Protein AF-A0A7S4C5G9-F1 (afdb_monomer)

Structure (mmCIF, N/CA/C/O backbone):
data_AF-A0A7S4C5G9-F1
#
_entry.id   AF-A0A7S4C5G9-F1
#
loop_
_atom_site.group_PDB
_atom_site.id
_atom_site.type_symbol
_atom_site.label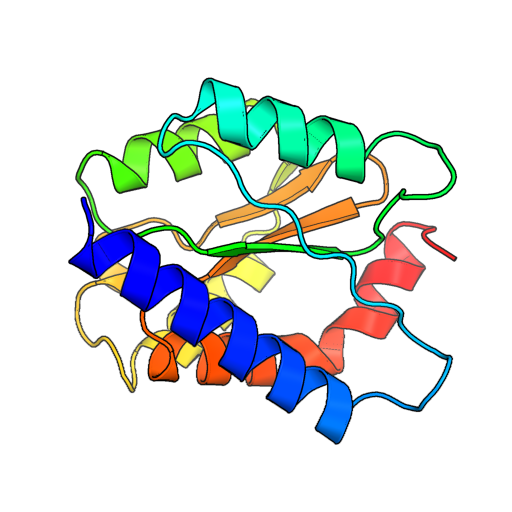_atom_id
_atom_site.label_alt_id
_atom_site.label_comp_id
_atom_site.label_asym_id
_atom_site.label_entity_id
_atom_site.label_seq_id
_atom_site.pdbx_PDB_ins_code
_atom_site.Cartn_x
_atom_site.Cartn_y
_atom_site.Cartn_z
_atom_site.occupancy
_atom_site.B_iso_or_equiv
_atom_site.auth_seq_id
_atom_site.auth_comp_id
_atom_site.auth_asym_id
_atom_site.auth_atom_id
_atom_site.pdbx_PDB_model_num
ATOM 1 N N . CYS A 1 1 ? 0.212 14.110 -18.615 1.00 55.94 1 CYS A N 1
ATOM 2 C CA . CYS A 1 1 ? -0.625 13.557 -17.531 1.00 55.94 1 CYS A CA 1
ATOM 3 C C . CYS A 1 1 ? -1.120 12.151 -17.839 1.00 55.94 1 CYS A C 1
ATOM 5 O O . CYS A 1 1 ? -0.936 11.311 -16.969 1.00 55.94 1 CYS A O 1
ATOM 7 N N . SER A 1 2 ? -1.621 11.864 -19.051 1.00 62.94 2 SER A N 1
ATOM 8 C CA . SER A 1 2 ? -2.253 10.570 -19.382 1.00 62.94 2 SER A CA 1
ATOM 9 C C . SER A 1 2 ? -1.413 9.331 -19.060 1.00 62.94 2 SER A C 1
ATOM 11 O O . SER A 1 2 ? -1.925 8.399 -18.455 1.00 62.94 2 SER A O 1
ATOM 13 N N . ASP A 1 3 ? -0.121 9.321 -19.401 1.00 72.50 3 ASP A N 1
ATOM 14 C CA . ASP A 1 3 ? 0.696 8.104 -19.253 1.00 72.50 3 ASP A CA 1
ATOM 15 C C . ASP A 1 3 ? 0.961 7.747 -17.786 1.00 72.50 3 ASP A C 1
ATOM 17 O O . ASP A 1 3 ? 1.070 6.577 -17.424 1.00 72.50 3 ASP A O 1
ATOM 21 N N . ARG A 1 4 ? 1.024 8.758 -16.911 1.00 69.00 4 ARG A N 1
ATOM 22 C CA . ARG A 1 4 ? 1.252 8.560 -15.474 1.00 69.00 4 ARG A CA 1
ATOM 23 C C . ARG A 1 4 ? -0.006 8.049 -14.783 1.00 69.00 4 ARG A C 1
ATOM 25 O O . ARG A 1 4 ? 0.082 7.128 -13.977 1.00 69.00 4 ARG A O 1
ATOM 32 N N . GLU A 1 5 ? -1.154 8.629 -15.115 1.00 75.19 5 GLU A N 1
ATOM 33 C CA . GLU A 1 5 ? -2.463 8.183 -14.629 1.00 75.19 5 GLU A CA 1
ATOM 34 C C . GLU A 1 5 ? -2.752 6.754 -15.094 1.00 75.19 5 GLU A C 1
ATOM 36 O O . GLU A 1 5 ? -3.126 5.909 -14.284 1.00 75.19 5 GLU A O 1
ATOM 41 N N . ALA A 1 6 ? -2.466 6.448 -16.364 1.00 82.00 6 ALA A N 1
ATOM 42 C CA . ALA A 1 6 ? -2.575 5.099 -16.905 1.00 82.00 6 ALA A CA 1
ATOM 43 C C . ALA A 1 6 ? -1.658 4.107 -16.169 1.00 82.00 6 ALA A C 1
ATOM 45 O O . ALA A 1 6 ? -2.099 3.019 -15.800 1.00 82.00 6 ALA A O 1
ATOM 46 N N . SER A 1 7 ? -0.405 4.489 -15.893 1.00 84.12 7 SER A N 1
ATOM 47 C CA . SER A 1 7 ? 0.527 3.647 -15.134 1.00 84.12 7 SER A CA 1
ATOM 48 C C . SER A 1 7 ? 0.034 3.394 -13.706 1.00 84.12 7 SER A C 1
ATOM 50 O O . SER A 1 7 ? 0.010 2.247 -13.265 1.00 84.12 7 SER A O 1
ATOM 52 N N . ALA A 1 8 ? -0.421 4.432 -12.997 1.00 84.44 8 ALA A N 1
ATOM 53 C CA . ALA A 1 8 ? -0.960 4.296 -11.643 1.00 84.44 8 ALA A CA 1
ATOM 54 C C . ALA A 1 8 ? -2.237 3.439 -11.611 1.00 84.44 8 ALA A C 1
ATOM 56 O O . ALA A 1 8 ? -2.399 2.610 -10.718 1.00 84.44 8 ALA A O 1
ATOM 57 N N . HIS A 1 9 ? -3.115 3.577 -12.609 1.00 87.25 9 HIS A N 1
ATOM 58 C CA . HIS A 1 9 ? -4.305 2.740 -12.761 1.00 87.25 9 HIS A CA 1
ATOM 59 C C . HIS A 1 9 ? -3.940 1.265 -12.986 1.00 87.25 9 HIS A C 1
ATOM 61 O O . HIS A 1 9 ? -4.519 0.374 -12.358 1.00 87.25 9 HIS A O 1
ATOM 67 N N . ALA A 1 1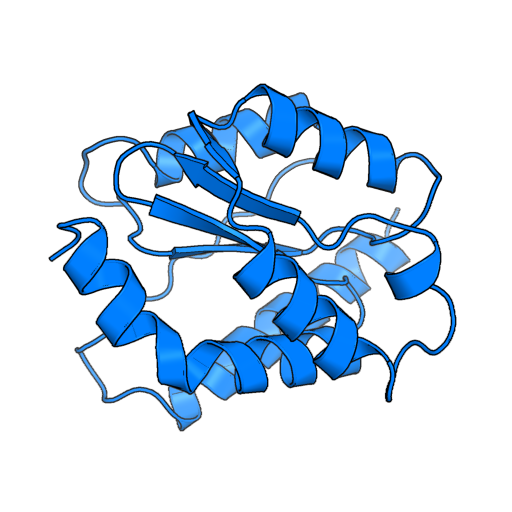0 ? -2.951 1.003 -13.845 1.00 91.25 10 ALA A N 1
ATOM 68 C CA . ALA A 1 10 ? -2.439 -0.341 -14.090 1.00 91.25 10 ALA A CA 1
ATOM 69 C C . ALA A 1 10 ? -1.790 -0.941 -12.832 1.00 91.25 10 ALA A C 1
ATOM 71 O O . ALA A 1 10 ? -2.040 -2.101 -12.509 1.00 91.25 10 ALA A O 1
ATOM 72 N N . ALA A 1 11 ? -1.011 -0.152 -12.086 1.00 90.31 11 ALA A N 1
ATOM 73 C CA . ALA A 1 11 ? -0.425 -0.579 -10.819 1.00 90.31 11 ALA A CA 1
ATOM 74 C C . ALA A 1 11 ? -1.493 -0.901 -9.768 1.00 90.31 11 ALA A C 1
ATOM 76 O O . ALA A 1 11 ? -1.439 -1.969 -9.164 1.00 90.31 11 ALA A O 1
ATOM 77 N N . ALA A 1 12 ? -2.502 -0.038 -9.614 1.00 91.31 12 ALA A N 1
ATOM 78 C CA . ALA A 1 12 ? -3.621 -0.279 -8.710 1.00 91.31 12 ALA A CA 1
ATOM 79 C C . ALA A 1 12 ? -4.361 -1.576 -9.050 1.00 91.31 12 ALA A C 1
ATOM 81 O O . ALA A 1 12 ? -4.605 -2.393 -8.165 1.00 91.31 12 ALA A O 1
ATOM 82 N N . SER A 1 13 ? -4.663 -1.792 -10.331 1.00 92.56 13 SER A N 1
ATOM 83 C CA . SER A 1 13 ? -5.345 -3.004 -10.793 1.00 92.56 13 SER A CA 1
ATOM 84 C C . SER A 1 13 ? -4.515 -4.259 -10.505 1.00 92.56 13 SER A C 1
ATOM 86 O O . SER A 1 13 ? -5.010 -5.192 -9.880 1.00 92.56 13 SER A O 1
ATOM 88 N N . ALA A 1 14 ? -3.223 -4.247 -10.848 1.00 94.56 14 ALA A N 1
ATOM 89 C CA . ALA A 1 14 ? -2.331 -5.383 -10.621 1.00 94.56 14 ALA A CA 1
ATOM 90 C C . ALA A 1 14 ? -2.119 -5.694 -9.125 1.00 94.56 14 ALA A C 1
ATOM 92 O O . ALA A 1 14 ? -2.072 -6.859 -8.725 1.00 94.56 14 ALA A O 1
ATOM 93 N N . THR A 1 15 ? -2.018 -4.669 -8.272 1.00 92.88 15 THR A N 1
ATOM 94 C CA . THR A 1 15 ? -1.933 -4.849 -6.815 1.00 92.88 15 THR A CA 1
ATOM 95 C C . THR A 1 15 ? -3.221 -5.444 -6.245 1.00 92.88 15 THR A C 1
ATOM 97 O O . THR A 1 15 ? -3.151 -6.348 -5.411 1.00 92.88 15 THR A O 1
ATOM 100 N N . LEU A 1 16 ? -4.388 -4.986 -6.707 1.00 91.50 16 LEU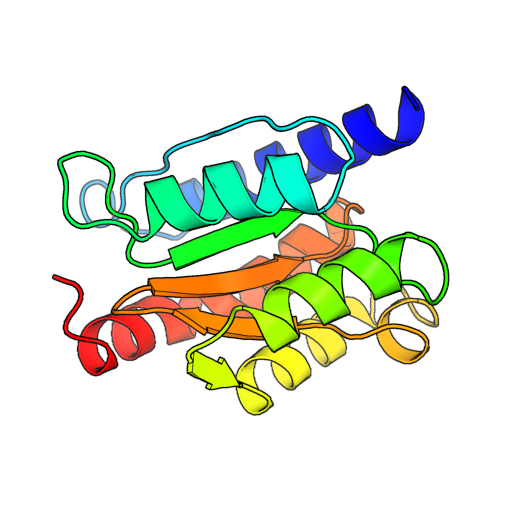 A N 1
ATOM 101 C CA . LEU A 1 16 ? -5.678 -5.533 -6.284 1.00 91.50 16 LEU A CA 1
ATOM 102 C C . LEU A 1 16 ? -5.840 -6.998 -6.697 1.00 91.50 16 LEU A C 1
ATOM 104 O O . LEU A 1 16 ? -6.250 -7.811 -5.873 1.00 91.50 16 LEU A O 1
ATOM 108 N N . GLU A 1 17 ? -5.469 -7.354 -7.928 1.00 93.19 17 GLU A N 1
ATOM 109 C CA . GLU A 1 17 ? -5.481 -8.744 -8.402 1.00 93.19 17 GLU A CA 1
ATOM 110 C C . GLU A 1 17 ? -4.567 -9.641 -7.561 1.00 93.19 17 GLU A C 1
ATOM 112 O O . GLU A 1 17 ? -4.972 -10.726 -7.132 1.00 93.19 17 GLU A O 1
ATOM 117 N N . LEU A 1 18 ? -3.352 -9.171 -7.255 1.00 93.94 18 LEU A N 1
ATOM 118 C CA . LEU A 1 18 ? -2.436 -9.889 -6.374 1.00 93.94 18 LEU A CA 1
ATOM 119 C C . LEU A 1 18 ? -3.074 -10.131 -5.002 1.00 93.94 18 LEU A C 1
ATOM 121 O O . LEU A 1 18 ? -3.075 -11.265 -4.523 1.00 93.94 18 LEU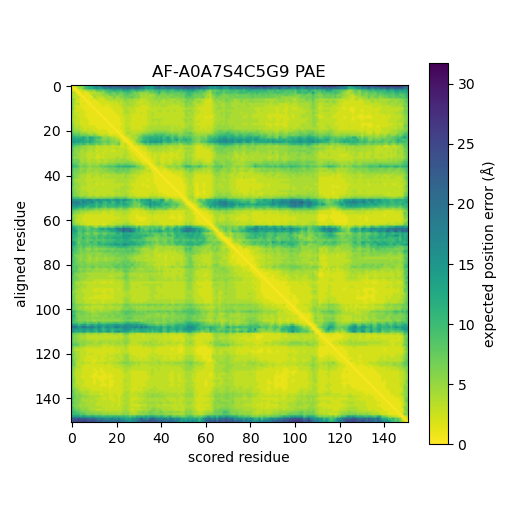 A O 1
ATOM 125 N N . PHE A 1 19 ? -3.618 -9.089 -4.373 1.00 91.56 19 PHE A N 1
ATOM 126 C CA . PHE A 1 19 ? -4.248 -9.197 -3.059 1.00 91.56 19 PHE A CA 1
ATOM 127 C C . PHE A 1 19 ? -5.450 -10.136 -3.083 1.00 91.56 19 PHE A C 1
ATOM 129 O O . PHE A 1 19 ? -5.518 -11.038 -2.252 1.00 91.56 19 PHE A O 1
ATOM 136 N N . ALA A 1 20 ? -6.333 -10.012 -4.073 1.00 89.75 20 ALA A N 1
ATOM 137 C CA . ALA A 1 20 ? -7.474 -10.906 -4.244 1.00 89.75 20 ALA A CA 1
ATOM 138 C C . ALA A 1 20 ? -7.050 -12.377 -4.408 1.00 89.75 20 ALA A C 1
ATOM 140 O O . ALA A 1 20 ? -7.736 -13.272 -3.925 1.00 89.75 20 ALA A O 1
ATOM 141 N N . SER A 1 21 ? -5.901 -12.639 -5.042 1.00 90.94 21 SER A N 1
ATOM 142 C CA . SER A 1 21 ? -5.379 -14.002 -5.223 1.00 90.94 21 SER A CA 1
ATOM 143 C C . SER A 1 21 ? -4.713 -14.604 -3.977 1.00 90.94 21 SER A C 1
ATOM 145 O O . SER A 1 21 ? -4.511 -15.819 -3.919 1.00 90.94 21 SER A O 1
ATOM 147 N N . LYS A 1 22 ? -4.310 -13.776 -3.004 1.00 89.69 22 LYS A N 1
ATOM 148 C CA . LYS A 1 22 ? -3.504 -14.197 -1.842 1.00 89.69 22 LYS A CA 1
ATOM 149 C C . LYS A 1 22 ? -4.223 -14.064 -0.506 1.00 89.69 22 LYS A C 1
ATOM 151 O O . LYS A 1 22 ? -3.894 -14.801 0.420 1.00 89.69 22 LYS A O 1
ATOM 156 N N . LEU A 1 23 ? -5.158 -13.128 -0.391 1.00 86.12 23 LEU A N 1
ATOM 157 C CA . LEU A 1 23 ? -5.925 -12.893 0.826 1.00 86.12 23 LEU A CA 1
ATOM 158 C C . LEU A 1 23 ? -7.124 -13.837 0.888 1.00 86.12 23 LEU A C 1
ATOM 160 O O . LEU A 1 23 ? -7.699 -14.213 -0.133 1.00 86.12 23 LEU A O 1
ATOM 164 N N . GLN A 1 24 ? -7.507 -14.230 2.103 1.00 79.56 24 GLN A N 1
ATOM 165 C CA . GLN A 1 24 ? -8.681 -15.076 2.278 1.00 79.56 24 GLN A CA 1
ATOM 166 C C . GLN A 1 24 ? -9.955 -14.283 1.944 1.00 79.56 24 GLN A C 1
ATOM 168 O O . GLN A 1 24 ? -10.111 -13.156 2.434 1.00 79.56 24 GLN A O 1
ATOM 173 N N . PRO A 1 25 ? -10.891 -14.850 1.163 1.00 76.50 25 PRO A N 1
ATOM 174 C CA . PRO A 1 25 ? -12.160 -14.194 0.872 1.00 76.50 25 PRO A CA 1
ATOM 175 C C . PRO A 1 25 ? -12.879 -13.750 2.153 1.00 76.50 25 PRO A C 1
ATOM 177 O O . PRO A 1 25 ? -13.003 -14.526 3.098 1.00 76.50 25 PRO A O 1
ATOM 180 N N . GLY A 1 26 ? -13.337 -12.497 2.189 1.00 76.00 26 GLY A N 1
ATOM 181 C CA . GLY A 1 26 ? -14.091 -11.934 3.317 1.00 76.00 26 GLY A CA 1
ATOM 182 C C . GLY A 1 26 ? -13.258 -11.455 4.512 1.00 76.00 26 GLY A C 1
ATOM 183 O O . GLY A 1 26 ? -13.832 -10.874 5.425 1.00 76.00 26 GLY A O 1
ATOM 184 N N . SER A 1 27 ? -11.933 -11.652 4.509 1.00 82.94 27 SER A N 1
ATOM 185 C CA . SER A 1 27 ? -11.042 -11.109 5.555 1.00 82.94 27 SER A CA 1
ATOM 186 C C . SER A 1 27 ? -10.545 -9.690 5.263 1.00 82.94 27 SER A C 1
ATOM 188 O O . SER A 1 27 ? -10.151 -8.977 6.176 1.00 82.94 27 SER A O 1
ATOM 190 N N . TRP A 1 28 ? -10.588 -9.274 3.996 1.00 88.69 28 TRP A N 1
ATOM 191 C CA . TRP A 1 28 ? -10.209 -7.937 3.549 1.00 88.69 28 TRP A CA 1
ATOM 192 C C . TRP A 1 28 ? -11.190 -7.451 2.487 1.00 88.69 28 TRP A C 1
ATOM 194 O O . TRP A 1 28 ? -11.625 -8.228 1.633 1.00 88.69 28 TRP A O 1
ATOM 204 N N . PHE A 1 29 ? -11.482 -6.153 2.510 1.00 88.00 29 PHE A N 1
ATOM 205 C CA . PHE A 1 29 ? -12.285 -5.471 1.501 1.00 88.00 29 PHE A CA 1
ATOM 206 C C . PHE A 1 29 ? -11.456 -4.351 0.884 1.00 88.00 29 PHE A C 1
ATOM 208 O O . PHE A 1 29 ? -10.789 -3.599 1.591 1.00 88.00 29 PHE A O 1
ATOM 215 N N . ALA A 1 30 ? -11.477 -4.257 -0.443 1.00 88.94 30 ALA A N 1
ATOM 216 C CA . ALA A 1 30 ? -10.757 -3.220 -1.160 1.00 88.94 30 ALA A CA 1
ATOM 217 C C . ALA A 1 30 ? -11.697 -2.065 -1.509 1.00 88.94 30 ALA A C 1
ATOM 219 O O . ALA A 1 30 ? -12.724 -2.264 -2.159 1.00 88.94 30 ALA A O 1
ATOM 220 N N . VAL A 1 31 ? -11.298 -0.852 -1.133 1.00 90.31 31 VAL A N 1
ATOM 221 C CA . VAL A 1 31 ? -11.949 0.392 -1.543 1.00 90.31 31 VAL A CA 1
ATOM 222 C C . VAL A 1 31 ? -11.013 1.119 -2.500 1.00 90.31 31 VAL A C 1
ATOM 224 O O . VAL A 1 31 ? -9.852 1.366 -2.181 1.00 90.31 31 VAL A O 1
ATOM 227 N N . ARG A 1 32 ? -11.510 1.459 -3.692 1.00 89.81 32 ARG A N 1
ATOM 228 C CA . ARG A 1 32 ? -10.760 2.243 -4.678 1.00 89.81 32 ARG A CA 1
ATOM 229 C C . ARG A 1 32 ? -11.242 3.690 -4.657 1.00 89.81 32 ARG A C 1
ATOM 231 O O . ARG A 1 32 ? -12.447 3.955 -4.663 1.00 89.81 32 ARG A O 1
ATOM 238 N N . ARG A 1 33 ? -10.290 4.619 -4.636 1.00 90.38 33 ARG A N 1
ATOM 239 C CA . ARG A 1 33 ? -10.512 6.058 -4.792 1.00 90.38 33 ARG A CA 1
ATOM 240 C C . ARG A 1 33 ? -9.546 6.594 -5.837 1.00 90.38 33 ARG A C 1
ATOM 242 O O . ARG A 1 33 ? -8.434 6.088 -5.983 1.00 90.38 33 ARG A O 1
ATOM 249 N N . GLU A 1 34 ? -9.998 7.598 -6.565 1.00 88.50 34 GLU A N 1
ATOM 250 C CA . GLU A 1 34 ? -9.182 8.364 -7.497 1.00 88.50 34 GLU A CA 1
ATOM 251 C C . GLU A 1 34 ? -9.089 9.793 -6.963 1.00 88.50 34 GLU A C 1
ATOM 253 O O . GLU A 1 34 ? -10.003 10.276 -6.297 1.00 88.50 34 GLU A O 1
ATOM 258 N N . SER A 1 35 ? -7.956 10.439 -7.206 1.00 85.50 35 SER A N 1
ATOM 259 C CA . SER A 1 35 ? -7.680 11.807 -6.780 1.00 85.50 35 SER A CA 1
ATOM 260 C C . SER A 1 35 ? -6.976 12.525 -7.914 1.00 85.50 35 SER A C 1
ATOM 262 O O . SER A 1 35 ? -6.205 11.913 -8.657 1.00 85.50 35 SER A O 1
ATOM 264 N N . ASP A 1 36 ? -7.157 13.839 -7.977 1.00 82.56 36 ASP A N 1
ATOM 265 C CA . ASP A 1 36 ? -6.319 14.697 -8.803 1.00 82.56 36 ASP A CA 1
ATOM 266 C C . ASP A 1 36 ? -4.844 14.566 -8.399 1.00 82.56 36 ASP A C 1
ATOM 268 O O . ASP A 1 36 ? -4.514 14.282 -7.241 1.00 82.56 36 ASP A O 1
ATOM 272 N N . ALA A 1 37 ? -3.941 14.842 -9.343 1.00 74.00 37 ALA A N 1
ATOM 273 C CA . ALA A 1 37 ? -2.490 14.743 -9.170 1.00 74.00 37 ALA A CA 1
ATOM 274 C C . ALA A 1 37 ? -1.878 15.879 -8.314 1.00 74.00 37 ALA A C 1
ATOM 276 O O . ALA A 1 37 ? -0.779 16.358 -8.600 1.00 74.00 37 ALA A O 1
ATOM 277 N N . THR A 1 38 ? -2.582 16.333 -7.274 1.00 82.62 38 THR A N 1
ATOM 278 C CA . THR A 1 38 ? -2.107 17.347 -6.323 1.00 82.62 38 THR A CA 1
ATOM 279 C C . THR A 1 38 ? -1.967 16.751 -4.927 1.00 82.62 38 THR A C 1
ATOM 281 O O . THR A 1 38 ? -2.770 15.915 -4.513 1.00 82.62 38 THR A O 1
ATOM 284 N N . SER A 1 39 ? -0.971 17.212 -4.164 1.00 82.62 39 SER A N 1
ATOM 285 C CA . SER A 1 39 ? -0.768 16.729 -2.793 1.00 82.62 39 SER A CA 1
ATOM 286 C C . SER A 1 39 ? -1.971 17.017 -1.893 1.00 82.62 39 SER A C 1
ATOM 288 O O . SER A 1 39 ? -2.308 16.189 -1.060 1.00 82.62 39 SER A O 1
ATOM 290 N N . HIS A 1 40 ? -2.647 18.156 -2.075 1.00 86.31 40 HIS A N 1
ATOM 291 C CA . HIS A 1 40 ? -3.809 18.517 -1.259 1.00 86.31 40 HIS A CA 1
ATOM 292 C C . HIS A 1 40 ? -5.019 17.615 -1.534 1.00 86.31 40 HIS A C 1
ATOM 294 O O . HIS A 1 40 ? -5.630 17.121 -0.590 1.00 86.31 40 HIS A O 1
ATOM 300 N N . ALA A 1 41 ? -5.353 17.374 -2.809 1.00 88.56 41 ALA A N 1
ATOM 301 C CA . ALA A 1 41 ? -6.457 16.481 -3.164 1.00 88.56 41 ALA A CA 1
ATOM 302 C C . ALA A 1 41 ? -6.206 15.062 -2.638 1.00 88.56 41 ALA A C 1
ATOM 304 O O . ALA A 1 41 ? -7.082 14.470 -2.010 1.00 88.56 41 ALA A O 1
ATOM 305 N N . LEU A 1 42 ? -4.976 14.561 -2.794 1.00 87.00 42 LEU A N 1
ATOM 306 C CA . LEU A 1 42 ? -4.640 13.231 -2.311 1.00 87.00 42 LEU A CA 1
ATOM 307 C C . LEU A 1 42 ? -4.702 13.141 -0.784 1.00 87.00 42 LEU A C 1
ATOM 309 O O . LEU A 1 42 ? -5.258 12.183 -0.259 1.00 87.00 42 LEU A O 1
ATOM 313 N N . LEU A 1 43 ? -4.147 14.122 -0.067 1.00 89.00 43 LEU A N 1
ATOM 314 C CA . LEU A 1 43 ? -4.204 14.137 1.394 1.00 89.00 43 LEU A CA 1
ATOM 315 C C . LEU A 1 43 ? -5.645 14.206 1.911 1.00 89.00 43 LEU A C 1
ATOM 317 O O . LEU A 1 43 ? -5.932 13.573 2.922 1.00 89.00 43 LEU A O 1
ATOM 321 N N . SER A 1 44 ? -6.548 14.900 1.209 1.00 90.88 44 SER A N 1
ATOM 322 C CA . SER A 1 44 ? -7.982 14.894 1.531 1.00 90.88 44 SER A CA 1
ATOM 323 C C . SER A 1 44 ? -8.558 13.482 1.445 1.00 90.88 44 SER A C 1
ATOM 325 O O . SER A 1 44 ? -9.107 12.985 2.422 1.00 90.88 44 SER A O 1
ATOM 327 N N . VAL A 1 45 ? -8.346 12.795 0.317 1.00 91.44 45 VAL A N 1
ATOM 328 C CA . VAL A 1 45 ? -8.833 11.419 0.115 1.00 91.44 45 VAL A CA 1
ATOM 329 C C . VAL A 1 45 ? -8.220 10.452 1.129 1.00 91.44 45 VAL A C 1
ATOM 331 O O . VAL A 1 45 ? -8.915 9.604 1.681 1.00 91.44 45 VAL A O 1
ATOM 334 N N . VAL A 1 46 ? -6.918 10.568 1.404 1.00 90.31 46 VAL A N 1
ATOM 335 C CA . VAL A 1 46 ? -6.243 9.729 2.405 1.00 90.31 46 VAL A CA 1
ATOM 336 C C . VAL A 1 46 ? -6.815 9.989 3.797 1.00 90.31 46 VAL A C 1
ATOM 338 O O . VAL A 1 46 ? -7.069 9.028 4.516 1.00 90.31 46 VAL A O 1
ATOM 341 N N . SER A 1 47 ? -7.061 11.250 4.166 1.00 90.00 47 SER A N 1
ATOM 342 C CA . SER A 1 47 ? -7.677 11.599 5.450 1.00 90.00 47 SER A CA 1
ATOM 343 C C . SER A 1 47 ? -9.066 10.984 5.590 1.00 90.00 47 SER A C 1
ATOM 345 O O . SER A 1 47 ? -9.341 10.360 6.609 1.00 90.00 47 SER A O 1
ATOM 347 N N . GLU A 1 48 ? -9.905 11.083 4.557 1.00 90.69 48 GLU A N 1
ATOM 348 C CA . GLU A 1 48 ? -11.246 10.483 4.543 1.00 90.69 48 GLU A CA 1
ATOM 349 C C . GLU A 1 48 ? -11.199 8.962 4.752 1.00 90.69 48 GLU A C 1
ATOM 351 O O . GLU A 1 48 ? -12.005 8.415 5.499 1.00 90.69 48 GLU A O 1
ATOM 356 N N . LEU A 1 49 ? -10.222 8.275 4.147 1.00 90.88 49 LEU A N 1
ATOM 357 C CA . LEU A 1 49 ? -10.023 6.831 4.324 1.00 90.88 49 LEU A CA 1
ATOM 358 C C . LEU A 1 49 ? -9.442 6.455 5.699 1.00 90.88 49 LEU A C 1
ATOM 360 O O . LEU A 1 49 ? -9.521 5.291 6.089 1.00 90.88 49 LEU A O 1
ATOM 364 N N . CYS A 1 50 ? -8.847 7.406 6.424 1.00 89.44 50 CYS A N 1
ATOM 365 C CA . CYS A 1 50 ? -8.341 7.201 7.787 1.00 89.44 50 CYS A CA 1
ATOM 366 C C . CYS A 1 50 ? -9.371 7.588 8.862 1.00 89.44 50 CYS A C 1
ATOM 368 O O . CYS A 1 50 ? -9.227 7.202 10.024 1.00 89.44 50 CYS A O 1
ATOM 370 N N . ASP A 1 51 ? -10.380 8.388 8.515 1.00 87.00 51 ASP A N 1
ATOM 371 C CA . ASP A 1 51 ? -11.418 8.834 9.438 1.00 87.00 51 ASP A CA 1
ATOM 372 C C . ASP A 1 51 ? -12.345 7.681 9.842 1.00 87.00 51 ASP A C 1
ATOM 374 O O . ASP A 1 51 ? -12.675 6.803 9.048 1.00 87.00 51 ASP A O 1
ATOM 378 N N . ALA A 1 52 ? -12.774 7.678 11.109 1.00 69.06 52 ALA A N 1
ATOM 379 C CA . ALA A 1 52 ? -13.672 6.656 11.632 1.00 69.06 52 ALA A CA 1
ATOM 380 C C . ALA A 1 52 ? -15.043 6.756 10.939 1.00 69.06 52 ALA A C 1
ATOM 382 O O . ALA A 1 52 ? -15.745 7.758 11.073 1.00 69.06 52 ALA A O 1
ATOM 383 N N . GLY A 1 53 ? -15.426 5.711 10.206 1.00 71.81 53 GLY A N 1
ATOM 384 C CA . GLY A 1 53 ? -16.642 5.673 9.400 1.00 71.81 53 GLY A CA 1
ATOM 385 C C . GLY A 1 53 ? -16.774 4.356 8.639 1.00 71.81 53 GLY A C 1
ATOM 386 O O . GLY A 1 53 ? -15.948 3.462 8.783 1.00 71.81 53 GLY A O 1
ATOM 387 N N . THR A 1 54 ? -17.816 4.222 7.817 1.00 65.44 54 THR A N 1
ATOM 388 C CA . THR A 1 54 ? -18.090 2.984 7.058 1.00 65.44 54 THR A CA 1
ATOM 389 C C . THR A 1 54 ? -16.970 2.614 6.077 1.00 65.44 54 THR A C 1
ATOM 391 O O . THR A 1 54 ? -16.781 1.434 5.802 1.00 65.44 54 THR A O 1
ATOM 394 N N . ASP A 1 55 ? -16.205 3.603 5.607 1.00 73.44 55 ASP A N 1
ATOM 395 C CA . ASP A 1 55 ? -15.096 3.428 4.662 1.00 73.44 55 ASP A CA 1
ATOM 396 C C . ASP A 1 55 ? -13.705 3.500 5.331 1.00 73.44 55 ASP A C 1
ATOM 398 O O . ASP A 1 55 ? -12.694 3.602 4.630 1.00 73.44 55 ASP A O 1
ATOM 402 N N . SER A 1 56 ? -13.619 3.459 6.670 1.00 83.44 56 SER A N 1
ATOM 403 C CA . SER A 1 56 ? -12.325 3.522 7.359 1.00 83.44 56 SER A CA 1
ATOM 404 C C . SER A 1 56 ? -11.460 2.316 6.989 1.00 83.44 56 SER A C 1
ATOM 406 O O . SER A 1 56 ? -11.861 1.168 7.191 1.00 83.44 56 SER A O 1
ATOM 408 N N . CYS A 1 57 ? -10.266 2.568 6.465 1.00 91.44 57 CYS A N 1
ATOM 409 C CA . CYS A 1 57 ? -9.368 1.536 5.966 1.00 91.44 57 CYS A CA 1
ATOM 410 C C . CYS A 1 57 ? -8.246 1.253 6.970 1.00 91.44 57 CYS A C 1
ATOM 412 O O . CYS A 1 57 ? -7.558 2.163 7.424 1.00 91.44 57 CYS A O 1
ATOM 414 N N . ALA A 1 58 ? -7.983 -0.024 7.254 1.00 92.31 58 ALA A N 1
ATOM 415 C CA . ALA A 1 58 ? -6.836 -0.423 8.076 1.00 92.31 58 ALA A CA 1
ATOM 416 C C . ALA A 1 58 ? -5.489 -0.208 7.354 1.00 92.31 58 ALA A C 1
ATOM 418 O O . ALA A 1 58 ? -4.456 0.027 7.983 1.00 92.31 58 ALA A O 1
ATOM 419 N N . VAL A 1 59 ? -5.504 -0.283 6.019 1.00 93.44 59 VAL A N 1
ATOM 420 C CA . VAL A 1 59 ? -4.344 -0.076 5.148 1.00 93.44 59 VAL A CA 1
ATOM 421 C C . VAL A 1 59 ? -4.769 0.773 3.954 1.00 93.44 59 VAL A C 1
ATOM 423 O O . VAL A 1 59 ? -5.739 0.443 3.276 1.00 93.44 59 VAL A O 1
ATOM 426 N N . VAL A 1 60 ? -4.023 1.836 3.669 1.00 93.44 60 VAL A N 1
ATOM 427 C CA . VAL A 1 60 ? -4.211 2.696 2.496 1.00 93.44 60 VAL A CA 1
ATOM 428 C C . VAL A 1 60 ? -2.971 2.601 1.621 1.00 93.44 60 VAL A C 1
ATOM 430 O O . VAL A 1 60 ? -1.853 2.850 2.069 1.00 93.44 60 VAL A O 1
ATOM 433 N N . ILE A 1 61 ? -3.174 2.243 0.356 1.00 92.19 61 ILE A N 1
ATOM 434 C CA . ILE A 1 61 ? -2.108 2.174 -0.641 1.00 92.19 61 ILE A CA 1
ATOM 435 C C . ILE A 1 61 ? -2.245 3.358 -1.584 1.00 92.19 61 ILE A C 1
ATOM 437 O O . ILE A 1 61 ? -3.258 3.519 -2.262 1.00 92.19 61 ILE A O 1
ATOM 441 N N . VAL A 1 62 ? -1.194 4.164 -1.645 1.00 90.38 62 VAL A N 1
ATOM 442 C CA . VAL A 1 62 ? -1.078 5.288 -2.564 1.00 90.38 62 VAL A CA 1
ATOM 443 C C . VAL A 1 62 ? -0.123 4.899 -3.681 1.00 90.38 62 VAL A C 1
ATOM 445 O O . VAL A 1 62 ? 1.030 4.569 -3.422 1.00 90.38 62 VAL A O 1
ATOM 448 N N . PHE A 1 63 ? -0.576 4.991 -4.928 1.00 88.00 63 PHE A N 1
ATOM 449 C CA . PHE A 1 63 ? 0.289 4.824 -6.093 1.00 88.00 63 PHE A CA 1
ATOM 450 C C . PHE A 1 63 ? 0.810 6.188 -6.521 1.00 88.00 63 PHE A C 1
ATOM 452 O O . PHE A 1 63 ? 0.127 6.937 -7.220 1.00 88.00 63 PHE A O 1
ATOM 459 N N . ASN A 1 64 ? 2.015 6.524 -6.078 1.00 74.81 64 ASN A N 1
ATOM 460 C CA . ASN A 1 64 ? 2.692 7.747 -6.478 1.00 74.81 64 ASN A CA 1
ATOM 461 C C . ASN A 1 64 ? 4.019 7.433 -7.159 1.00 74.81 64 ASN A C 1
ATOM 463 O O . ASN A 1 64 ? 4.522 6.315 -7.117 1.00 74.81 64 ASN A O 1
ATOM 467 N N . GLY A 1 65 ? 4.589 8.429 -7.830 1.00 62.66 65 GLY A N 1
ATOM 468 C CA . GLY A 1 65 ? 5.970 8.314 -8.268 1.00 62.66 65 GLY A CA 1
ATOM 469 C C . GLY A 1 65 ? 6.924 8.334 -7.073 1.00 62.66 65 GLY A C 1
ATOM 470 O O . GLY A 1 65 ? 6.656 8.990 -6.070 1.00 62.66 6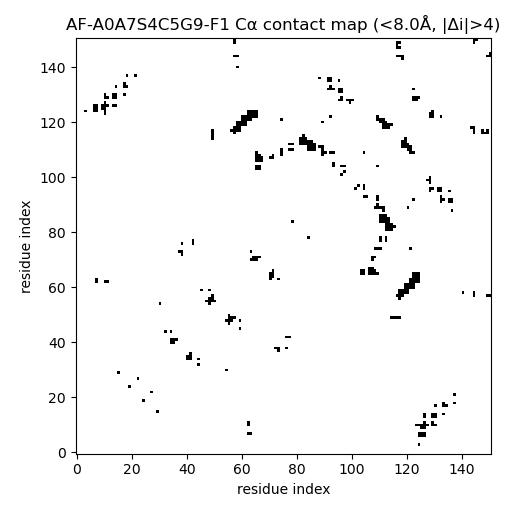5 GLY A O 1
ATOM 471 N N . SER A 1 66 ? 8.029 7.600 -7.185 1.00 59.44 66 SER A N 1
ATOM 472 C CA . SER A 1 66 ? 9.048 7.443 -6.142 1.00 59.44 66 SER A CA 1
ATOM 473 C C . SER A 1 66 ? 10.357 8.166 -6.482 1.00 59.44 66 SER A C 1
ATOM 475 O O . SER A 1 66 ? 11.432 7.699 -6.119 1.00 59.44 66 SER A O 1
ATOM 477 N N . GLY A 1 67 ? 10.293 9.282 -7.215 1.00 66.62 67 GLY A N 1
ATOM 478 C CA . GLY A 1 67 ? 11.448 10.090 -7.610 1.00 66.62 67 GLY A CA 1
ATOM 479 C C . GLY A 1 67 ? 11.691 11.335 -6.750 1.00 66.62 67 GLY A C 1
ATOM 480 O O . GLY A 1 67 ? 11.020 11.586 -5.755 1.00 66.62 67 GLY A O 1
ATOM 481 N N . ILE A 1 68 ? 12.663 12.143 -7.182 1.00 69.75 68 ILE A N 1
ATOM 482 C CA . ILE A 1 68 ? 13.124 13.391 -6.531 1.00 69.75 68 ILE A CA 1
ATOM 483 C C . ILE A 1 68 ? 12.394 14.659 -7.009 1.00 69.75 68 ILE A C 1
ATOM 485 O O . ILE A 1 68 ? 12.721 15.762 -6.583 1.00 69.75 68 ILE A O 1
ATOM 489 N N . GLY A 1 69 ? 11.451 14.518 -7.945 1.00 72.50 69 GLY A N 1
ATOM 490 C CA . GLY A 1 69 ? 10.705 15.635 -8.533 1.00 72.50 69 GLY A CA 1
ATOM 491 C C . GLY A 1 69 ? 9.435 15.980 -7.752 1.00 72.50 69 GLY A C 1
ATOM 492 O O . GLY A 1 69 ? 9.383 15.858 -6.533 1.00 72.50 69 GLY A O 1
ATOM 493 N N . ALA A 1 70 ? 8.361 16.341 -8.462 1.00 67.38 70 ALA A N 1
ATOM 494 C CA . ALA A 1 70 ? 7.033 16.584 -7.868 1.00 67.38 70 ALA A CA 1
ATOM 495 C C . ALA A 1 70 ? 6.515 15.410 -7.002 1.00 67.38 70 ALA A C 1
ATOM 497 O O . ALA A 1 70 ? 5.695 15.581 -6.109 1.00 67.38 70 ALA A O 1
ATOM 498 N N . GLU A 1 71 ? 7.038 14.219 -7.259 1.00 66.75 71 GLU A N 1
ATOM 499 C CA . GLU A 1 71 ? 6.809 12.968 -6.543 1.00 66.75 71 GLU A CA 1
ATOM 500 C C . GLU A 1 71 ? 7.311 13.006 -5.089 1.00 66.75 71 GLU A C 1
ATOM 502 O O . GLU A 1 71 ? 6.589 12.610 -4.172 1.00 66.75 71 GLU A O 1
ATOM 507 N N . ALA A 1 72 ? 8.491 13.590 -4.858 1.00 68.75 72 ALA A N 1
ATOM 508 C CA . ALA A 1 72 ? 9.040 13.784 -3.518 1.00 68.75 72 ALA A CA 1
ATOM 509 C C . ALA A 1 72 ? 8.180 14.742 -2.682 1.00 68.75 72 ALA A C 1
ATOM 511 O O . ALA A 1 72 ? 8.052 14.562 -1.471 1.00 68.75 72 ALA A O 1
ATOM 512 N N . ALA A 1 73 ? 7.536 15.726 -3.320 1.00 74.25 73 ALA A N 1
ATOM 513 C CA . ALA A 1 73 ? 6.659 16.666 -2.625 1.00 74.25 73 ALA A CA 1
ATOM 514 C C . ALA A 1 73 ? 5.445 15.964 -2.002 1.00 74.25 73 ALA A C 1
ATOM 516 O O . ALA A 1 73 ? 4.986 16.363 -0.935 1.00 74.25 73 ALA A O 1
ATOM 517 N N . LEU A 1 74 ? 4.940 14.897 -2.627 1.00 75.81 74 LEU A N 1
ATOM 518 C CA . LEU A 1 74 ? 3.829 14.130 -2.077 1.00 75.81 74 LEU A CA 1
ATOM 519 C C . LEU A 1 74 ? 4.264 13.218 -0.927 1.00 75.81 74 LEU A C 1
ATOM 521 O O . LEU A 1 74 ? 3.586 13.176 0.096 1.00 75.81 74 LEU A O 1
ATOM 525 N N . ALA A 1 75 ? 5.392 12.518 -1.072 1.00 75.06 75 ALA A N 1
ATOM 526 C CA . ALA A 1 75 ? 5.954 11.714 0.014 1.00 75.06 75 ALA A CA 1
ATOM 527 C C . ALA A 1 75 ? 6.256 12.582 1.250 1.00 75.06 75 ALA A C 1
ATOM 529 O O . ALA A 1 75 ? 5.897 12.219 2.368 1.00 75.06 75 ALA A O 1
ATOM 530 N N . SER A 1 76 ? 6.815 13.777 1.038 1.00 78.88 76 SER A N 1
ATOM 531 C CA . SER A 1 76 ? 7.059 14.761 2.095 1.00 78.88 76 SER A CA 1
ATOM 532 C C . SER A 1 76 ? 5.762 15.276 2.729 1.00 78.88 76 SER A C 1
ATOM 534 O O . SER A 1 76 ? 5.685 15.398 3.953 1.00 78.88 76 SER A O 1
ATOM 536 N N . ALA A 1 77 ? 4.723 15.525 1.926 1.00 83.69 77 ALA A N 1
ATOM 537 C CA . ALA A 1 77 ? 3.421 15.963 2.422 1.00 83.69 77 ALA A CA 1
ATOM 538 C C . ALA A 1 77 ? 2.732 14.877 3.270 1.00 83.69 77 ALA A C 1
ATOM 540 O O . ALA A 1 77 ? 2.245 15.176 4.357 1.00 83.69 77 ALA A O 1
ATOM 541 N N . LEU A 1 78 ? 2.764 13.614 2.825 1.00 84.12 78 LEU A N 1
ATOM 542 C CA . LEU A 1 78 ? 2.299 12.460 3.606 1.00 84.12 78 LEU A CA 1
ATOM 543 C C . LEU A 1 78 ? 3.083 12.314 4.911 1.00 84.12 78 LEU A C 1
ATOM 545 O O . LEU A 1 78 ? 2.490 12.135 5.969 1.00 84.12 78 LEU A O 1
ATOM 549 N N . SER A 1 79 ? 4.409 12.438 4.844 1.00 84.06 79 SER A N 1
ATOM 550 C CA . SER A 1 79 ? 5.281 12.340 6.014 1.00 84.06 79 SER A CA 1
ATOM 551 C C . SER A 1 79 ? 5.009 13.446 7.038 1.00 84.06 79 SER A C 1
ATOM 553 O O . SER A 1 79 ? 4.981 13.182 8.236 1.00 84.06 79 SER A O 1
ATOM 555 N N . SER A 1 80 ? 4.725 14.662 6.563 1.00 85.81 80 SER A N 1
ATOM 556 C CA . SER A 1 80 ? 4.399 15.818 7.405 1.00 85.81 80 SER A CA 1
ATOM 557 C C . SER A 1 80 ? 3.001 15.738 8.024 1.00 85.81 80 SER A C 1
ATOM 559 O O . SER A 1 80 ? 2.793 16.254 9.117 1.00 85.81 80 SER A O 1
ATOM 561 N N . ALA A 1 81 ? 2.044 15.114 7.333 1.00 84.19 81 ALA A N 1
ATOM 562 C CA . ALA A 1 81 ? 0.684 14.912 7.832 1.00 84.19 81 ALA A CA 1
ATOM 563 C C . ALA A 1 81 ? 0.554 13.684 8.755 1.00 84.19 81 ALA A C 1
ATOM 565 O O . ALA A 1 81 ? -0.459 13.526 9.433 1.00 84.19 81 ALA A O 1
ATOM 566 N N . ALA A 1 82 ? 1.556 12.804 8.769 1.00 87.38 82 ALA A N 1
ATOM 567 C CA . ALA A 1 82 ? 1.533 11.577 9.546 1.00 87.38 82 ALA A CA 1
ATOM 568 C C . ALA A 1 82 ? 1.816 11.800 11.035 1.00 87.38 82 ALA A C 1
ATOM 570 O O . ALA A 1 82 ? 2.623 12.640 11.425 1.00 87.38 82 ALA A O 1
ATOM 571 N N . GLU A 1 83 ? 1.227 10.946 11.872 1.00 89.62 83 GLU A N 1
ATOM 572 C CA . GLU A 1 83 ? 1.504 10.926 13.311 1.00 89.62 83 GLU A CA 1
ATOM 573 C C . GLU A 1 83 ? 2.828 10.222 13.618 1.00 89.62 83 GLU A C 1
ATOM 575 O O . GLU A 1 83 ? 3.567 10.618 14.519 1.00 89.62 83 GLU A O 1
ATOM 580 N N . ARG A 1 84 ? 3.126 9.138 12.887 1.00 90.38 84 ARG A N 1
ATOM 581 C CA . ARG A 1 84 ? 4.350 8.346 13.059 1.00 90.38 84 ARG A CA 1
ATOM 582 C C . ARG A 1 84 ? 4.858 7.813 11.727 1.00 90.38 84 ARG A C 1
ATOM 584 O O . ARG A 1 84 ? 4.084 7.446 10.850 1.00 90.38 84 ARG A O 1
ATOM 591 N N . GLN A 1 85 ? 6.174 7.696 11.615 1.00 90.62 85 GLN A N 1
ATOM 592 C CA . GLN A 1 85 ? 6.835 7.069 10.470 1.00 90.62 85 GLN A CA 1
ATOM 593 C C . GLN A 1 85 ? 6.981 5.557 10.689 1.00 90.62 85 GLN A C 1
ATOM 595 O O . GLN A 1 85 ? 7.229 5.110 11.811 1.00 90.62 85 GLN A O 1
ATOM 600 N N . ALA A 1 86 ? 6.901 4.771 9.613 1.00 90.62 86 ALA A N 1
ATOM 601 C CA . ALA A 1 86 ? 7.156 3.329 9.604 1.00 90.62 86 ALA A CA 1
ATOM 602 C C . ALA A 1 86 ? 8.371 2.988 8.707 1.00 90.62 86 ALA A C 1
ATOM 604 O O . ALA A 1 86 ? 8.235 2.304 7.686 1.00 90.62 86 ALA A O 1
ATOM 605 N N . PRO A 1 87 ? 9.592 3.436 9.069 1.00 89.06 87 PRO A N 1
ATOM 606 C CA . PRO A 1 87 ? 10.767 3.366 8.192 1.00 89.06 87 PRO A CA 1
ATOM 607 C C . PRO A 1 87 ? 11.177 1.933 7.818 1.00 89.06 87 PRO A C 1
ATOM 609 O O . PRO A 1 87 ? 11.687 1.694 6.721 1.00 89.06 87 PRO A O 1
ATOM 612 N N . SER A 1 88 ? 10.932 0.958 8.698 1.00 91.62 88 SER A N 1
ATOM 613 C CA . SER A 1 88 ? 11.200 -0.457 8.416 1.00 91.62 88 SER A CA 1
ATOM 614 C C . SER A 1 88 ? 10.327 -0.989 7.278 1.00 91.62 88 SER A C 1
ATOM 616 O O . SER A 1 88 ? 10.834 -1.686 6.403 1.00 91.62 88 SER A O 1
ATOM 618 N N . ILE A 1 89 ? 9.046 -0.604 7.234 1.00 91.88 89 ILE A N 1
ATOM 619 C CA . ILE A 1 89 ? 8.126 -0.981 6.151 1.00 91.88 89 ILE A CA 1
ATOM 620 C C . ILE A 1 89 ? 8.565 -0.310 4.844 1.00 91.88 89 ILE A C 1
ATOM 622 O O . ILE A 1 89 ? 8.686 -0.979 3.818 1.00 91.88 89 ILE A O 1
ATOM 626 N N . GLY A 1 90 ? 8.908 0.982 4.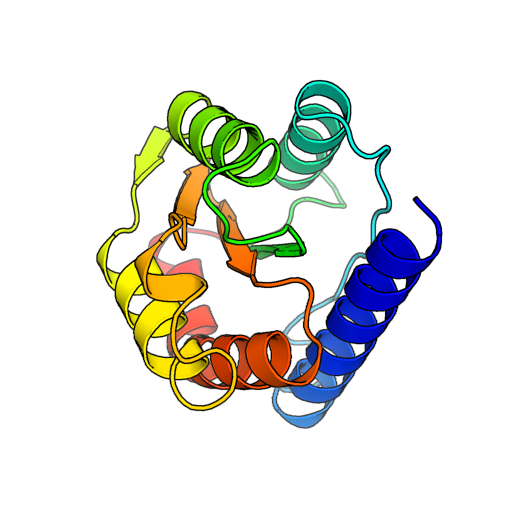894 1.00 89.69 90 GLY A N 1
ATOM 627 C CA . GLY A 1 90 ? 9.456 1.703 3.738 1.00 89.69 90 GLY A CA 1
ATOM 628 C C . GLY A 1 90 ? 10.725 1.052 3.172 1.00 89.69 90 GLY A C 1
ATOM 629 O O . GLY A 1 90 ? 10.899 0.960 1.957 1.00 89.69 90 GLY A O 1
ATOM 630 N N . SER A 1 91 ? 11.586 0.512 4.040 1.00 91.00 91 SER A N 1
ATOM 631 C CA . SER A 1 91 ? 12.804 -0.204 3.633 1.00 91.00 91 SER A CA 1
ATOM 632 C C . SER A 1 91 ? 12.507 -1.538 2.942 1.00 91.00 91 SER A C 1
ATOM 634 O O . SER A 1 91 ? 13.170 -1.869 1.959 1.00 91.00 91 SER A O 1
ATOM 636 N N . VAL A 1 92 ? 11.494 -2.278 3.405 1.00 92.94 92 VAL A N 1
ATOM 637 C CA . VAL A 1 92 ? 11.032 -3.518 2.754 1.00 92.94 92 VAL A CA 1
ATOM 638 C C . VAL A 1 92 ? 10.482 -3.226 1.358 1.00 92.94 92 VAL A C 1
ATOM 640 O O . VAL A 1 92 ? 10.873 -3.889 0.398 1.00 92.94 92 VAL A O 1
ATOM 643 N N . ILE A 1 93 ? 9.642 -2.193 1.230 1.00 91.12 93 ILE A N 1
ATOM 644 C CA . ILE A 1 93 ? 9.103 -1.737 -0.061 1.00 91.12 93 ILE A CA 1
ATOM 645 C C . ILE A 1 93 ? 10.246 -1.379 -1.012 1.00 91.12 93 ILE A C 1
ATOM 647 O O . ILE A 1 93 ? 10.288 -1.868 -2.143 1.00 91.12 93 ILE A O 1
ATOM 651 N N . ARG A 1 94 ? 11.202 -0.564 -0.544 1.00 90.19 94 ARG A N 1
ATOM 652 C CA . ARG A 1 94 ? 12.364 -0.150 -1.337 1.00 90.19 94 ARG A CA 1
ATOM 653 C C . ARG A 1 94 ? 13.143 -1.359 -1.842 1.00 90.19 94 ARG A C 1
ATOM 655 O O . ARG A 1 94 ? 13.392 -1.443 -3.040 1.00 90.19 94 ARG A O 1
ATOM 662 N N . ALA A 1 95 ? 13.488 -2.293 -0.956 1.00 92.44 95 ALA A N 1
ATOM 663 C CA . ALA A 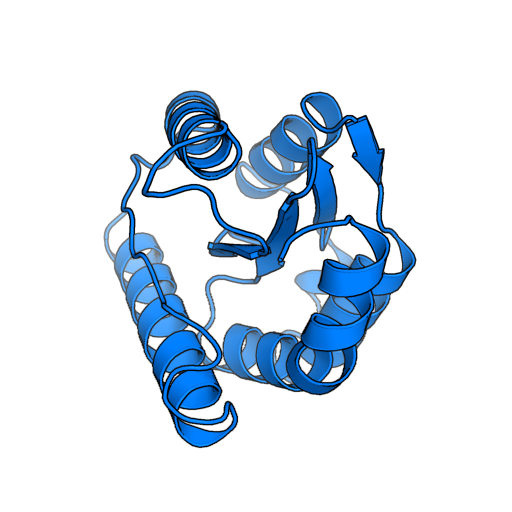1 95 ? 14.249 -3.487 -1.311 1.00 92.44 95 ALA A CA 1
ATOM 664 C C . ALA A 1 95 ? 13.529 -4.344 -2.366 1.00 92.44 95 ALA A C 1
ATOM 666 O O . ALA A 1 95 ? 14.154 -4.758 -3.340 1.00 92.44 95 ALA A O 1
ATOM 667 N N . ALA A 1 96 ? 12.216 -4.545 -2.221 1.00 93.25 96 ALA A N 1
ATOM 668 C CA . ALA A 1 96 ? 11.412 -5.310 -3.174 1.00 93.25 96 ALA A CA 1
ATOM 669 C C . ALA A 1 96 ? 11.331 -4.646 -4.561 1.00 93.25 96 ALA A C 1
ATOM 671 O O . ALA A 1 96 ? 11.267 -5.329 -5.582 1.00 93.25 96 ALA A O 1
ATOM 672 N N . CYS A 1 97 ? 11.368 -3.312 -4.618 1.00 90.62 97 CYS A N 1
ATOM 673 C CA . CYS A 1 97 ? 11.287 -2.577 -5.878 1.00 90.62 97 CYS A CA 1
ATOM 674 C C . CYS A 1 97 ? 12.583 -2.618 -6.702 1.00 90.62 97 CYS A C 1
ATOM 676 O O . CYS A 1 97 ? 12.512 -2.442 -7.919 1.00 90.62 97 CYS A O 1
ATOM 678 N N . LEU A 1 98 ? 13.751 -2.843 -6.086 1.00 91.75 98 LEU A N 1
ATOM 679 C CA . LEU A 1 98 ? 15.057 -2.714 -6.758 1.00 91.75 98 LEU A CA 1
ATOM 680 C C . LEU A 1 98 ? 15.240 -3.660 -7.951 1.00 91.75 98 LEU A C 1
ATOM 682 O O . LEU A 1 98 ? 15.925 -3.306 -8.907 1.00 91.75 98 LEU A O 1
ATOM 686 N N . SER A 1 99 ? 14.599 -4.830 -7.937 1.00 90.00 99 SER A N 1
ATOM 687 C CA . SER A 1 99 ? 14.652 -5.782 -9.056 1.00 90.00 99 SER A CA 1
ATOM 688 C C . SER A 1 99 ? 13.929 -5.290 -10.316 1.00 90.00 99 SER A C 1
ATOM 690 O O . SER A 1 99 ? 14.213 -5.779 -11.405 1.00 90.00 99 SER A O 1
ATOM 692 N N . HIS A 1 100 ? 13.012 -4.327 -10.183 1.00 90.62 100 HIS A N 1
ATOM 693 C CA . HIS A 1 100 ? 12.228 -3.770 -11.293 1.00 90.62 100 HIS A CA 1
ATOM 694 C C . HIS A 1 100 ? 12.575 -2.311 -11.597 1.00 90.62 100 HIS A C 1
ATOM 696 O O . HIS A 1 100 ? 12.463 -1.871 -12.739 1.00 90.62 100 HIS A O 1
ATOM 702 N N . LEU A 1 101 ? 12.986 -1.558 -10.577 1.00 87.12 101 LEU A N 1
ATOM 703 C CA . LEU A 1 101 ? 13.386 -0.160 -10.659 1.00 87.12 101 LEU A CA 1
ATOM 704 C C . LEU A 1 101 ? 14.747 -0.022 -9.955 1.00 87.12 101 LEU A C 1
ATOM 706 O O . LEU A 1 101 ? 14.782 0.181 -8.743 1.00 87.12 101 LEU A O 1
ATOM 710 N N . PRO A 1 102 ? 15.877 -0.140 -10.671 1.00 84.75 102 PRO A N 1
ATOM 711 C CA . PRO A 1 102 ? 17.195 -0.231 -10.037 1.00 84.75 102 PRO A CA 1
ATOM 712 C C . PRO A 1 102 ? 17.656 1.081 -9.389 1.00 84.75 102 PRO A C 1
ATOM 714 O O . PRO A 1 102 ? 18.441 1.058 -8.446 1.00 84.75 102 PRO A O 1
ATOM 717 N N . THR A 1 103 ? 17.184 2.229 -9.881 1.00 85.44 103 THR A N 1
ATOM 718 C CA . THR A 1 103 ? 17.651 3.556 -9.442 1.00 85.44 103 THR A CA 1
ATOM 719 C C . THR A 1 103 ? 16.554 4.403 -8.809 1.00 85.44 103 THR A C 1
ATOM 721 O O . THR A 1 103 ? 16.821 5.106 -7.841 1.00 85.44 103 THR A O 1
ATOM 724 N N . THR A 1 104 ? 15.311 4.325 -9.291 1.00 81.00 104 THR A N 1
ATOM 725 C CA . THR A 1 104 ? 14.204 5.171 -8.806 1.00 81.00 104 THR A CA 1
ATOM 726 C C . THR A 1 104 ? 13.981 5.076 -7.287 1.00 81.00 104 THR A C 1
ATOM 728 O O . THR A 1 104 ? 14.005 6.119 -6.637 1.00 81.00 104 THR A O 1
ATOM 731 N N . PRO A 1 105 ? 13.877 3.880 -6.667 1.00 81.38 105 PRO A N 1
ATOM 732 C CA . PRO A 1 105 ? 13.656 3.744 -5.224 1.00 81.38 105 PRO A CA 1
ATOM 733 C C . PRO A 1 105 ? 14.848 4.195 -4.364 1.00 81.38 105 PRO A C 1
ATOM 735 O O . PRO A 1 105 ? 14.697 4.353 -3.152 1.00 81.38 105 PRO A O 1
ATOM 738 N N . LEU A 1 106 ? 16.036 4.357 -4.965 1.00 82.50 106 LEU A N 1
ATOM 739 C CA . LEU A 1 106 ? 17.236 4.885 -4.304 1.00 82.50 106 LEU A CA 1
ATOM 740 C C . LEU A 1 106 ? 17.284 6.414 -4.321 1.00 82.50 106 LEU A C 1
ATOM 742 O O . LEU A 1 106 ? 17.987 7.009 -3.510 1.00 82.50 106 LEU A O 1
ATOM 746 N N . LEU A 1 107 ? 16.572 7.038 -5.259 1.00 80.12 107 LEU A N 1
ATOM 747 C CA . LEU A 1 107 ? 16.540 8.485 -5.417 1.00 80.12 107 LEU A CA 1
ATOM 748 C C . LEU A 1 107 ? 15.395 9.109 -4.618 1.00 80.12 107 LEU A C 1
ATOM 750 O O . LEU A 1 107 ? 15.579 10.185 -4.063 1.00 80.12 107 LEU A O 1
ATOM 754 N N . GLY A 1 108 ? 14.236 8.453 -4.531 1.00 69.75 108 GLY A N 1
ATOM 755 C CA . GLY A 1 108 ?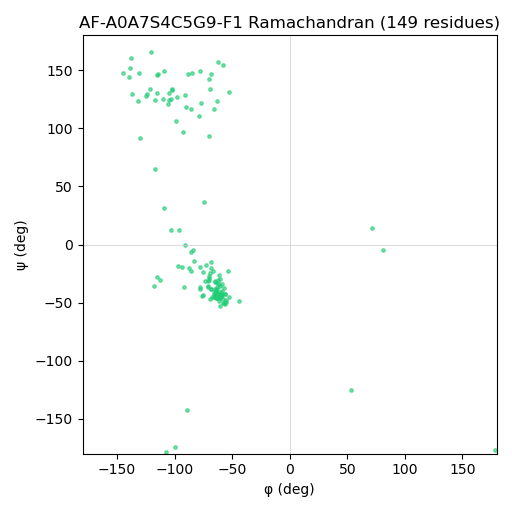 13.109 8.958 -3.748 1.00 69.75 108 GLY A CA 1
ATOM 756 C C . GLY A 1 108 ? 12.830 8.209 -2.448 1.00 69.75 108 GLY A C 1
ATOM 757 O O . GLY A 1 108 ? 13.504 7.257 -2.034 1.00 69.75 108 GLY A O 1
ATOM 758 N N . GLU A 1 109 ? 11.783 8.673 -1.777 1.00 65.38 109 GLU A N 1
ATOM 759 C CA . GLU A 1 109 ? 11.368 8.167 -0.479 1.00 65.38 109 GLU A CA 1
ATOM 760 C C . GLU A 1 109 ? 10.222 7.161 -0.647 1.00 65.38 109 GLU A C 1
ATOM 762 O O . GLU A 1 109 ? 9.085 7.526 -0.939 1.00 65.38 109 GLU A O 1
ATOM 767 N N . SER A 1 110 ? 10.515 5.868 -0.465 1.00 65.38 110 SER A N 1
ATOM 768 C CA . SER A 1 110 ? 9.475 4.864 -0.218 1.00 65.38 110 SER A CA 1
ATOM 769 C C . SER A 1 110 ? 8.921 5.110 1.181 1.00 65.38 110 SER A C 1
ATOM 771 O O . SER A 1 110 ? 9.503 4.666 2.173 1.00 65.38 110 SER A O 1
ATOM 773 N N . SER A 1 111 ? 7.848 5.893 1.255 1.00 72.69 111 SER A N 1
ATOM 774 C CA . SER A 1 111 ? 7.262 6.316 2.521 1.00 72.69 111 SER A CA 1
ATOM 775 C C . SER A 1 111 ? 6.193 5.327 2.976 1.00 72.69 111 SER A C 1
ATOM 777 O O . SER A 1 111 ? 5.284 4.964 2.226 1.00 72.69 111 SER A O 1
ATOM 779 N N . ALA A 1 112 ? 6.323 4.885 4.220 1.00 89.31 112 ALA A N 1
ATOM 780 C CA . ALA A 1 112 ? 5.274 4.201 4.948 1.00 89.31 112 ALA A CA 1
ATOM 781 C C . ALA A 1 112 ? 5.065 4.971 6.245 1.00 89.31 112 ALA A C 1
ATOM 783 O O . ALA A 1 112 ? 6.025 5.244 6.973 1.00 89.31 112 ALA A O 1
ATOM 784 N N . VAL A 1 113 ? 3.821 5.334 6.518 1.00 92.06 113 VAL A N 1
ATOM 785 C CA . VAL A 1 113 ? 3.454 6.192 7.639 1.00 92.06 113 VAL A CA 1
ATOM 786 C C . VAL A 1 113 ? 2.201 5.675 8.320 1.00 92.06 113 VAL A C 1
ATOM 788 O O . VAL A 1 113 ? 1.440 4.891 7.758 1.00 92.06 113 VAL A O 1
ATOM 791 N N . LEU A 1 114 ? 2.005 6.107 9.555 1.00 91.88 114 LEU A N 1
ATOM 792 C CA . LEU A 1 114 ? 0.846 5.782 10.363 1.00 91.88 114 LEU A CA 1
ATOM 793 C C . LEU A 1 114 ? 0.065 7.065 10.629 1.00 91.88 114 LEU A C 1
ATOM 795 O O . LEU A 1 114 ? 0.630 8.070 11.073 1.00 91.88 114 LEU A O 1
ATOM 799 N N . CYS A 1 115 ? -1.233 6.999 10.379 1.00 90.75 115 CYS A N 1
ATOM 800 C CA . CYS A 1 115 ? -2.196 8.023 10.747 1.00 90.75 115 CYS A CA 1
ATOM 801 C C . CYS A 1 115 ? -3.359 7.305 11.426 1.00 90.75 115 CYS A C 1
ATOM 803 O O . CYS A 1 115 ? -3.922 6.377 10.844 1.00 90.75 115 CYS A O 1
ATOM 805 N N . LYS A 1 116 ? -3.693 7.682 12.663 1.00 89.31 116 LYS A N 1
ATOM 806 C CA . LYS A 1 116 ? -4.716 7.009 13.470 1.00 89.31 116 LYS A CA 1
ATOM 807 C C . LYS A 1 116 ? -4.437 5.500 13.562 1.00 89.31 116 LYS A C 1
ATOM 809 O O . LYS A 1 116 ? -3.332 5.091 13.929 1.00 89.31 116 LYS A O 1
ATOM 814 N N . SER A 1 117 ? -5.413 4.673 13.198 1.00 90.81 117 SER A N 1
ATOM 815 C CA . SER A 1 117 ? -5.282 3.212 13.132 1.00 90.81 117 SER A CA 1
ATOM 816 C C . SER A 1 117 ? -4.964 2.700 11.716 1.00 90.81 117 SER A C 1
ATOM 818 O O . SER A 1 117 ? -5.001 1.497 11.464 1.00 90.81 117 SER A O 1
ATOM 820 N N . THR A 1 118 ? -4.601 3.586 10.788 1.00 93.31 118 THR A N 1
ATOM 821 C CA . THR A 1 118 ? -4.354 3.251 9.383 1.00 93.31 118 THR A CA 1
ATOM 822 C C . THR A 1 118 ? -2.862 3.230 9.063 1.00 93.31 118 THR A C 1
ATOM 824 O O . THR A 1 118 ? -2.123 4.180 9.342 1.00 93.31 118 THR A O 1
ATOM 827 N N . LEU A 1 119 ? -2.417 2.148 8.418 1.00 93.94 119 LEU A N 1
ATOM 828 C CA . LEU A 1 119 ? -1.110 2.079 7.767 1.00 93.94 119 LEU A CA 1
ATOM 829 C C . LEU A 1 119 ? -1.214 2.638 6.346 1.00 93.94 119 LEU A C 1
ATOM 831 O O . LEU A 1 119 ? -1.883 2.057 5.497 1.00 93.94 119 LEU A O 1
ATOM 835 N N . ILE A 1 120 ? -0.511 3.729 6.063 1.00 92.81 120 ILE A N 1
ATOM 836 C CA . ILE A 1 120 ? -0.458 4.333 4.731 1.00 92.81 120 ILE A CA 1
ATOM 837 C C . ILE A 1 120 ? 0.881 3.974 4.087 1.00 92.81 120 ILE A C 1
ATOM 839 O O . ILE A 1 120 ? 1.941 4.240 4.656 1.00 92.81 120 ILE A O 1
ATOM 843 N N . VAL A 1 121 ? 0.850 3.384 2.893 1.00 91.31 121 VAL A N 1
ATOM 844 C CA . VAL A 1 121 ? 2.052 3.009 2.136 1.00 91.31 121 VAL A CA 1
ATOM 845 C C . VAL A 1 121 ? 2.043 3.628 0.745 1.00 91.31 121 VAL A C 1
ATOM 847 O O . VAL A 1 121 ? 1.074 3.507 -0.005 1.00 91.31 121 VAL A O 1
ATOM 850 N N . ALA A 1 122 ? 3.148 4.275 0.389 1.00 88.88 122 ALA A N 1
ATOM 851 C CA . ALA A 1 122 ? 3.394 4.775 -0.953 1.00 88.88 122 ALA A CA 1
ATOM 852 C C . ALA A 1 122 ? 4.107 3.700 -1.788 1.00 88.88 122 ALA A C 1
ATOM 854 O O . ALA A 1 122 ? 5.219 3.274 -1.461 1.00 88.88 122 ALA A O 1
ATOM 855 N N . LEU A 1 123 ? 3.461 3.260 -2.866 1.00 89.31 123 LEU A N 1
ATOM 856 C CA . LEU A 1 123 ? 3.993 2.313 -3.840 1.00 89.31 123 LEU A CA 1
ATOM 857 C C . LEU A 1 123 ? 4.302 3.015 -5.169 1.00 89.31 123 LEU A C 1
ATOM 859 O O . LEU A 1 123 ? 3.604 3.963 -5.533 1.00 89.31 123 LEU A O 1
ATOM 863 N N . PRO A 1 124 ? 5.311 2.536 -5.921 1.00 86.62 124 PRO A N 1
ATOM 864 C CA . PRO A 1 124 ? 5.645 3.099 -7.226 1.00 86.62 124 PRO A CA 1
ATOM 865 C C . PRO A 1 124 ? 4.486 2.939 -8.227 1.00 86.62 124 PRO A C 1
ATOM 867 O O . PRO A 1 124 ? 3.703 1.994 -8.122 1.00 86.62 124 PRO A O 1
ATOM 870 N N . PRO A 1 125 ? 4.414 3.774 -9.281 1.00 85.88 125 PRO A N 1
ATOM 871 C CA . PRO A 1 125 ? 3.328 3.727 -10.254 1.00 85.88 125 PRO A CA 1
ATOM 872 C C . PRO A 1 125 ? 3.581 2.671 -11.341 1.00 85.88 125 PRO A C 1
ATOM 874 O O . PRO A 1 125 ? 2.742 2.465 -12.209 1.00 85.88 125 PRO A O 1
ATOM 877 N N . SER A 1 126 ? 4.745 2.013 -11.330 1.00 89.12 126 SER A N 1
ATOM 878 C CA . SER A 1 126 ? 5.055 0.887 -12.211 1.00 89.12 126 SER A CA 1
ATOM 879 C C . SER A 1 126 ? 4.367 -0.369 -11.691 1.00 89.12 126 SER A C 1
ATOM 881 O O . SER A 1 126 ? 4.651 -0.795 -10.573 1.00 89.12 126 SER A O 1
ATOM 883 N N . ALA A 1 127 ? 3.522 -0.995 -12.513 1.00 92.12 127 ALA A N 1
ATOM 884 C CA . ALA A 1 127 ? 2.769 -2.184 -12.116 1.00 92.12 127 ALA A CA 1
ATOM 885 C C . ALA A 1 127 ? 3.672 -3.325 -11.617 1.00 92.12 127 ALA A C 1
ATOM 887 O O . ALA A 1 127 ? 3.393 -3.916 -10.580 1.00 92.12 127 ALA A O 1
ATOM 888 N N . ALA A 1 128 ? 4.799 -3.585 -12.287 1.00 92.31 128 ALA A N 1
ATOM 889 C CA . ALA A 1 128 ? 5.728 -4.635 -11.869 1.00 92.31 128 ALA A CA 1
ATOM 890 C C . ALA A 1 128 ? 6.341 -4.355 -10.484 1.00 92.31 128 ALA A C 1
ATOM 892 O O . ALA A 1 128 ? 6.376 -5.232 -9.623 1.00 92.31 128 ALA A O 1
ATOM 893 N N . ALA A 1 129 ? 6.778 -3.116 -10.244 1.00 91.44 129 ALA A N 1
ATOM 894 C CA . ALA A 1 129 ? 7.364 -2.734 -8.963 1.00 91.44 129 ALA A CA 1
ATOM 895 C C . ALA A 1 129 ? 6.315 -2.668 -7.840 1.00 91.44 129 ALA A C 1
ATOM 897 O O . ALA A 1 129 ? 6.594 -3.077 -6.715 1.00 91.44 129 ALA A O 1
ATOM 898 N N . ALA A 1 130 ? 5.100 -2.209 -8.151 1.00 92.31 130 ALA A N 1
ATOM 899 C CA . ALA A 1 130 ? 3.976 -2.188 -7.222 1.00 92.31 130 ALA A CA 1
ATOM 900 C C . ALA A 1 130 ? 3.576 -3.602 -6.788 1.00 92.31 130 ALA A C 1
ATOM 902 O O . ALA A 1 130 ? 3.387 -3.841 -5.599 1.00 92.31 130 ALA A O 1
ATOM 903 N N . VAL A 1 131 ? 3.511 -4.556 -7.724 1.00 94.94 131 VAL A N 1
ATOM 904 C CA . VAL A 1 131 ? 3.243 -5.973 -7.432 1.00 94.94 131 VAL A CA 1
ATOM 905 C C . VAL A 1 131 ? 4.340 -6.568 -6.552 1.00 94.94 131 VAL A C 1
ATOM 907 O O . VAL A 1 131 ? 4.025 -7.228 -5.565 1.00 94.94 131 VAL A O 1
ATOM 910 N N . ALA A 1 132 ? 5.617 -6.305 -6.847 1.00 94.50 132 ALA A N 1
ATOM 911 C CA . ALA A 1 132 ? 6.726 -6.788 -6.023 1.00 94.50 132 ALA A CA 1
ATOM 912 C C . ALA A 1 132 ? 6.671 -6.231 -4.589 1.00 94.50 132 ALA A C 1
ATOM 914 O O . ALA A 1 132 ? 6.800 -6.982 -3.621 1.00 94.50 132 ALA A O 1
ATOM 915 N N . ALA A 1 133 ? 6.416 -4.929 -4.438 1.00 93.25 133 ALA A N 1
ATOM 916 C CA . ALA A 1 133 ? 6.260 -4.303 -3.130 1.00 93.25 133 ALA A CA 1
ATOM 917 C C . ALA A 1 133 ? 5.031 -4.824 -2.372 1.00 93.25 133 ALA A C 1
ATOM 919 O O . ALA A 1 133 ? 5.129 -5.174 -1.199 1.00 93.25 133 ALA A O 1
ATOM 920 N N . ALA A 1 134 ? 3.886 -4.935 -3.045 1.00 94.00 134 ALA A N 1
ATOM 921 C CA . ALA A 1 134 ? 2.658 -5.478 -2.477 1.00 94.00 134 ALA A CA 1
ATOM 922 C C . ALA A 1 134 ? 2.841 -6.935 -2.015 1.00 94.00 134 ALA A C 1
ATOM 924 O O . ALA A 1 134 ? 2.405 -7.297 -0.923 1.00 94.00 134 ALA A O 1
ATOM 925 N N . ALA A 1 135 ? 3.556 -7.756 -2.791 1.00 95.19 135 ALA A N 1
ATOM 926 C CA . ALA A 1 135 ? 3.898 -9.127 -2.417 1.00 95.19 135 ALA A CA 1
ATOM 927 C C . ALA A 1 135 ? 4.781 -9.191 -1.164 1.00 95.19 135 ALA A C 1
ATOM 929 O O . ALA A 1 135 ? 4.596 -10.079 -0.334 1.00 95.19 135 ALA A O 1
ATOM 930 N N . ALA A 1 136 ? 5.707 -8.242 -1.001 1.00 94.69 136 ALA A N 1
ATOM 931 C CA . ALA A 1 136 ? 6.543 -8.145 0.191 1.00 94.69 136 ALA A CA 1
ATOM 932 C C . ALA A 1 136 ? 5.759 -7.684 1.435 1.00 94.69 136 ALA A C 1
ATOM 934 O O . ALA A 1 136 ? 6.082 -8.097 2.547 1.00 94.69 136 ALA A O 1
ATOM 935 N N . LEU A 1 137 ? 4.721 -6.859 1.256 1.00 93.31 137 LEU A N 1
ATOM 936 C CA . LEU A 1 137 ? 3.861 -6.375 2.341 1.00 93.31 137 LEU A CA 1
ATOM 937 C C . LEU A 1 137 ? 2.836 -7.415 2.806 1.00 93.31 137 LEU A C 1
ATOM 939 O O . LEU A 1 137 ? 2.553 -7.496 3.998 1.00 93.31 137 LEU A O 1
ATOM 943 N N . LEU A 1 138 ? 2.284 -8.222 1.896 1.00 92.31 138 LEU A N 1
ATOM 944 C CA . LEU A 1 138 ? 1.198 -9.168 2.191 1.00 92.31 138 LEU A CA 1
ATOM 945 C C . LEU A 1 138 ? 1.379 -9.982 3.489 1.00 92.31 138 LEU A C 1
ATOM 947 O O . LEU A 1 138 ? 0.448 -10.005 4.294 1.00 92.31 138 LEU A O 1
ATOM 951 N N . PRO A 1 139 ? 2.544 -10.609 3.755 1.00 92.06 139 PRO A N 1
ATOM 952 C CA . PRO A 1 139 ? 2.720 -11.445 4.942 1.00 92.06 139 PRO A CA 1
ATOM 953 C C . PRO A 1 139 ? 2.676 -10.676 6.268 1.00 92.06 139 PRO A C 1
ATOM 955 O O . PRO A 1 139 ? 2.414 -11.275 7.307 1.00 92.06 139 PRO A O 1
ATOM 958 N N . MET A 1 140 ? 2.957 -9.368 6.256 1.00 91.56 140 MET A N 1
ATOM 959 C CA . MET A 1 140 ? 3.010 -8.548 7.470 1.00 91.56 140 MET A CA 1
ATOM 960 C C . MET A 1 140 ? 1.722 -7.771 7.743 1.00 91.56 140 MET A C 1
ATOM 962 O O . MET A 1 140 ? 1.518 -7.363 8.885 1.00 91.56 140 MET A O 1
ATOM 966 N N . LEU A 1 141 ? 0.848 -7.584 6.743 1.00 91.31 141 LEU A N 1
ATOM 967 C CA . LEU A 1 141 ? -0.361 -6.765 6.892 1.00 91.31 141 LEU A CA 1
ATOM 968 C C . LEU A 1 141 ? -1.266 -7.204 8.057 1.00 91.31 141 LEU A C 1
ATOM 970 O O . LEU A 1 141 ? -1.592 -6.327 8.853 1.00 91.31 141 LEU A O 1
ATOM 974 N N . PRO A 1 142 ? -1.609 -8.499 8.248 1.00 89.88 142 PRO A N 1
ATOM 975 C CA . PRO A 1 142 ? -2.489 -8.901 9.352 1.00 89.88 142 PRO A CA 1
ATOM 976 C C . PRO A 1 142 ? -1.915 -8.530 10.720 1.00 89.88 142 PRO A C 1
ATOM 978 O O . PRO A 1 142 ? -2.603 -7.996 11.585 1.00 89.88 142 PRO A O 1
ATOM 981 N N . ARG A 1 143 ? -0.608 -8.747 10.901 1.00 90.06 143 ARG A N 1
ATOM 982 C CA . ARG A 1 143 ? 0.051 -8.428 12.166 1.00 90.06 143 ARG A CA 1
ATOM 983 C C . ARG A 1 143 ? 0.172 -6.921 12.383 1.00 90.06 143 ARG A C 1
ATOM 985 O O . ARG A 1 143 ? 0.061 -6.461 13.517 1.00 90.06 143 ARG A O 1
ATOM 992 N N . ALA A 1 144 ? 0.404 -6.162 11.315 1.00 89.94 144 ALA A N 1
ATOM 993 C CA . ALA A 1 144 ? 0.475 -4.709 11.376 1.00 89.94 144 ALA A CA 1
ATOM 994 C C . ALA A 1 144 ? -0.878 -4.098 11.771 1.00 89.94 144 ALA A C 1
ATOM 996 O O . ALA A 1 144 ? -0.915 -3.237 12.647 1.00 89.94 144 ALA A O 1
ATOM 997 N N . THR A 1 145 ? -1.989 -4.566 11.193 1.00 89.75 145 THR A N 1
ATOM 998 C CA . THR A 1 145 ? -3.328 -4.049 11.517 1.00 89.75 145 THR A CA 1
ATOM 999 C C . THR A 1 145 ? -3.763 -4.410 12.935 1.00 89.75 145 THR A C 1
ATOM 1001 O O . THR A 1 145 ? -4.270 -3.541 13.644 1.00 89.75 145 THR A O 1
ATOM 1004 N N . GLU A 1 146 ? -3.449 -5.622 13.409 1.00 88.69 146 GLU A N 1
ATOM 1005 C CA . GLU A 1 146 ? -3.651 -6.016 14.812 1.00 88.69 146 GLU A CA 1
ATOM 1006 C C . GLU A 1 146 ? -2.931 -5.077 15.792 1.00 88.69 146 GLU A C 1
ATOM 1008 O O . GLU A 1 146 ? -3.489 -4.684 16.815 1.00 88.69 146 GLU A O 1
ATOM 1013 N N . GLN A 1 147 ? -1.686 -4.691 15.490 1.00 87.25 147 GLN A N 1
ATOM 1014 C CA . GLN A 1 147 ? -0.907 -3.777 16.335 1.00 87.25 147 GLN A CA 1
ATOM 1015 C C . GLN A 1 147 ? -1.449 -2.343 16.341 1.00 87.25 147 GLN A C 1
ATOM 1017 O O . GLN A 1 147 ? -1.204 -1.605 17.296 1.00 87.25 147 GLN A O 1
ATOM 1022 N N . LEU A 1 148 ? -2.169 -1.946 15.291 1.00 85.19 148 LEU A N 1
ATOM 1023 C CA . LEU A 1 148 ? -2.807 -0.634 15.178 1.00 85.19 148 LEU A CA 1
ATOM 1024 C C . LEU A 1 148 ? -4.198 -0.587 15.827 1.00 85.19 148 LEU A C 1
ATOM 1026 O O . LEU A 1 148 ? -4.789 0.489 15.917 1.00 85.19 148 LEU A O 1
ATOM 1030 N N . GLY A 1 149 ? -4.713 -1.731 16.291 1.00 76.50 149 GLY A N 1
ATOM 1031 C CA . GLY A 1 149 ? -6.070 -1.845 16.826 1.00 76.50 149 GLY A CA 1
ATOM 1032 C C . GLY A 1 149 ? -7.159 -1.736 15.755 1.00 76.50 149 GLY A C 1
ATOM 1033 O O . GLY A 1 149 ? -8.324 -1.561 16.100 1.00 76.50 149 GLY A O 1
ATOM 1034 N N . SER A 1 150 ? -6.789 -1.841 14.476 1.00 61.19 150 SER A N 1
ATOM 1035 C CA . SER A 1 150 ? -7.734 -1.905 13.362 1.00 61.19 150 SER A CA 1
ATOM 1036 C C . SER A 1 150 ? -8.288 -3.319 13.269 1.00 61.19 150 SER A C 1
ATOM 1038 O O . SER A 1 150 ? -7.538 -4.251 12.972 1.00 61.19 150 SER A O 1
ATOM 1040 N N . SER A 1 151 ? -9.575 -3.468 13.593 1.00 48.31 151 SER A N 1
ATOM 1041 C CA . SER A 1 151 ? -10.337 -4.723 13.495 1.00 48.31 151 SER A CA 1
ATOM 1042 C C . SER A 1 151 ? -11.214 -4.727 12.255 1.00 48.31 151 SER A C 1
ATOM 1044 O O . SER A 1 151 ? -11.811 -3.664 11.979 1.00 48.31 151 SER A O 1
#

Mean predicted aligned error: 5.06 Å

Foldseek 3Di:
DVVLVVLLVLQVVLLVVLCVVPPDPPPDDDDDDDFPPDLVRVVVVVVVCCDPDPNPDLEAEAAFFFAPPVRQVNLVSCVVPAPFWDVVLLVLLLVQLCVPVVPSSVHGGQTWGDDQSHIYTYFYSHNNSSSSSSVSCVVCSVVSSVVSVND

InterPro domains:
  IPR036425 MoaB/Mog-like domain superfamily [G3DSA:3.40.980.10] (5-150)
  IPR036425 MoaB/Mog-like domain superfamily [SSF53218] (45-148)

Organism: Chrysotila carterae (NCBI:txid13221)

pLDDT: mean 85.09, std 9.34, range [48.31, 95.19]

Solvent-accessible surface area (backbone atoms only — not comparable to full-atom values): 8157 Å² total; per-residue (Å²): 112,68,70,59,55,52,33,24,52,49,11,51,5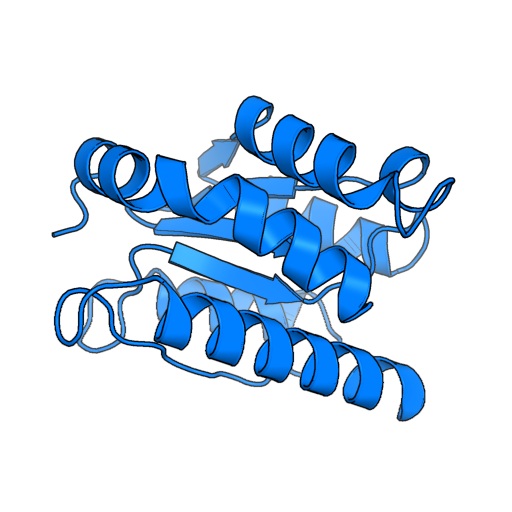1,48,34,50,53,51,44,67,74,72,50,62,88,88,77,69,84,89,83,87,85,86,65,62,100,42,62,67,51,38,51,50,54,52,47,59,32,45,36,93,58,99,66,45,36,45,63,44,81,42,63,38,57,35,33,77,55,80,33,33,56,39,45,50,50,53,60,69,72,32,79,42,78,33,65,69,59,12,50,51,37,33,61,44,20,40,87,71,36,77,55,46,52,78,62,20,63,46,43,24,32,30,36,90,42,15,41,38,36,50,34,41,25,47,35,70,29,20,34,39,22,47,62,68,43,57,85,46,46,69,63,53,24,57,75,44,70,38,127

Secondary structure (DSSP, 8-state):
-HHHHHHHHHHHHHHHHHHHHHSPTTT---------SSHHHHHHHHHHHHSSSTT--SEEEEE---SSSHHHHHHHHHHHH-SEE-HHHHHHHHHHHTTT-SSHHHHS---EEEETTEEEEEE-SSHHHHHHHHHHHTTTHHHHHHHHT--

Radius of gyration: 14.12 Å; Cα contacts (8 Å, |Δi|>4): 228; chains: 1; bounding box: 36×34×36 Å

Sequence (151 aa):
CSDREASAHAAASATLELFASKLQPGSWFAVRRESDATSHALLSVVSELCDAGTDSCAVVIVFNGSGIGAEAALASALSSAAERQAPSIGSVIRAACLSHLPTTPLLGESSAVLCKSTLIVALPPSAAAAVAAAAALLPMLPRATEQLGSS

Nearest PDB structures (foldseek):
  8byr-assembly1_C  TM=8.372E-01  e=2.681E-05  Mycolicibacterium smegmatis
  8byr-assembly1_A  TM=8.234E-01  e=3.836E-05  Mycolicibacterium smegmatis
  8byr-assembly1_B  TM=7.440E-01  e=1.989E-05  Mycolicibacterium smegmatis
  8byr-assembly1_E  TM=7.822E-01  e=1.058E-04  Mycolicibacterium smegmatis
  3rfq-assembly1_C  TM=8.251E-01  e=2.041E-04  Mycobacterium marinum M